Protein AF-A0A329SBJ7-F1 (afdb_monomer_lite)

InterPro domains:
  IPR005629 Beta-glucan synthesis-associated protein Skn1/Kre6/Sbg1 [PF03935] (3-107)
  IPR005629 Beta-glucan synthesis-associated protein Skn1/Kre6/Sbg1 [PTHR31361] (2-125)
  IPR013320 Concanavalin A-like lectin/glucanase domain superfamily [SSF49899] (3-107)

pLDDT: mean 77.93, std 14.27, range [26.8, 96.31]

Secondary structure (DSSP, 8-state):
--TT-EEEEEETTEEEEEEEHHHHHS----TT--SPP-PPP-S---------------S-PPP--------------TT-----SSS-TTS-HHHHHHHTGGGT--SSS-------SS--SSTTGGGS-----

Foldseek 3Di:
DPQFDKDFDDDPNHTDDIDGSCCQQPPDADPVRPRDRDGDDPADDDDDDDDDPPDPPDPPDDDDDDDPDDDDDDDPDPPDPDQQFDADPVHRNVVVCVVVVVVQDDPVRHPDDDPDPQDRPDRCSSVPDDDDD

Structure (mmCIF, N/CA/C/O backbone):
data_AF-A0A329SBJ7-F1
#
_entry.id   AF-A0A329SBJ7-F1
#
loop_
_atom_site.group_PDB
_atom_site.id
_atom_site.type_symbol
_atom_site.label_atom_id
_atom_site.label_alt_id
_atom_site.label_comp_id
_atom_site.label_asym_id
_atom_site.label_entity_id
_atom_site.label_seq_id
_atom_site.pdbx_PDB_ins_code
_atom_site.Cartn_x
_atom_site.Cartn_y
_atom_site.Cartn_z
_atom_site.occupancy
_atom_site.B_iso_or_equiv
_atom_site.auth_seq_id
_atom_site.auth_comp_id
_atom_site.auth_asym_id
_atom_site.auth_atom_id
_atom_site.pdbx_PDB_model_num
ATOM 1 N N . MET A 1 1 ? -9.734 2.103 2.007 1.00 67.88 1 MET A N 1
ATOM 2 C CA . MET A 1 1 ? -9.457 1.551 3.364 1.00 67.88 1 MET A CA 1
ATOM 3 C C . MET A 1 1 ? -10.485 2.032 4.390 1.00 67.88 1 MET A C 1
ATOM 5 O O . MET A 1 1 ? -10.524 1.461 5.474 1.00 67.88 1 MET A O 1
ATOM 9 N N . GLY A 1 2 ? -11.343 3.008 4.047 1.00 75.38 2 GLY A N 1
ATOM 10 C CA . GLY A 1 2 ? -12.461 3.427 4.896 1.00 75.38 2 GLY A CA 1
ATOM 11 C C . GLY A 1 2 ? -12.038 4.101 6.205 1.00 75.38 2 GLY A C 1
ATOM 12 O O . GLY A 1 2 ? -10.851 4.267 6.494 1.00 75.38 2 GLY A O 1
ATOM 13 N N . ASP A 1 3 ? -13.030 4.473 7.012 1.00 79.12 3 ASP A N 1
ATOM 14 C CA . ASP A 1 3 ? -12.828 5.175 8.289 1.00 79.12 3 ASP A CA 1
ATOM 15 C C . ASP A 1 3 ? -12.307 4.262 9.418 1.00 79.12 3 ASP A C 1
ATOM 17 O O . ASP A 1 3 ? -11.871 4.756 10.458 1.00 79.12 3 ASP A O 1
ATOM 21 N N . GLU A 1 4 ? -12.322 2.941 9.214 1.00 84.50 4 GLU A N 1
ATOM 22 C CA . GLU A 1 4 ? -11.912 1.924 10.199 1.00 84.50 4 GLU A CA 1
ATOM 23 C C . GLU A 1 4 ? -10.636 1.160 9.795 1.00 84.50 4 GLU A C 1
ATOM 25 O O . GLU A 1 4 ? -10.205 0.239 10.490 1.00 84.50 4 GLU A O 1
ATOM 30 N N . GLY A 1 5 ? -10.009 1.530 8.674 1.00 86.38 5 GLY A N 1
ATOM 31 C CA . GLY A 1 5 ? -8.788 0.887 8.193 1.00 86.38 5 GLY A CA 1
ATOM 32 C C . GLY A 1 5 ? -7.570 1.130 9.089 1.00 86.38 5 GLY A C 1
ATOM 33 O O . GLY A 1 5 ? -7.522 2.064 9.893 1.00 86.38 5 GLY A O 1
ATOM 34 N N . TYR A 1 6 ? -6.539 0.304 8.921 1.00 90.19 6 TYR A N 1
ATOM 35 C CA . TYR A 1 6 ? -5.267 0.454 9.623 1.00 90.19 6 TYR A CA 1
ATOM 36 C C . TYR A 1 6 ? -4.094 -0.056 8.782 1.00 90.19 6 TYR A C 1
ATOM 38 O O . TYR A 1 6 ? -4.257 -0.865 7.869 1.00 90.19 6 TYR A O 1
ATOM 46 N N . ILE A 1 7 ? -2.897 0.416 9.121 1.00 91.12 7 ILE A N 1
ATOM 47 C CA . ILE A 1 7 ? -1.628 -0.111 8.626 1.00 91.12 7 ILE A CA 1
ATOM 48 C C . ILE A 1 7 ? -0.902 -0.726 9.816 1.00 91.12 7 ILE A C 1
ATOM 50 O O . ILE A 1 7 ? -0.644 -0.043 10.808 1.00 91.12 7 ILE A O 1
ATOM 54 N N . LEU A 1 8 ? -0.572 -2.009 9.706 1.00 93.31 8 LEU A N 1
ATOM 55 C CA . LEU A 1 8 ? 0.151 -2.761 10.722 1.00 93.31 8 LEU A CA 1
ATOM 56 C C . LEU A 1 8 ? 1.473 -3.259 10.143 1.00 93.31 8 LEU A C 1
ATOM 58 O O . LEU A 1 8 ? 1.500 -3.904 9.096 1.00 93.31 8 LEU A O 1
ATOM 62 N N . TRP A 1 9 ? 2.564 -2.985 10.849 1.00 94.88 9 TRP A N 1
ATOM 63 C CA . TRP A 1 9 ? 3.868 -3.562 10.557 1.00 94.88 9 TRP A CA 1
ATOM 64 C C . TRP A 1 9 ? 4.138 -4.694 11.537 1.00 94.88 9 TRP A C 1
ATOM 66 O O . TRP A 1 9 ? 4.052 -4.506 12.753 1.00 94.88 9 TRP A O 1
ATOM 76 N N . GLU A 1 10 ? 4.512 -5.852 11.004 1.00 95.00 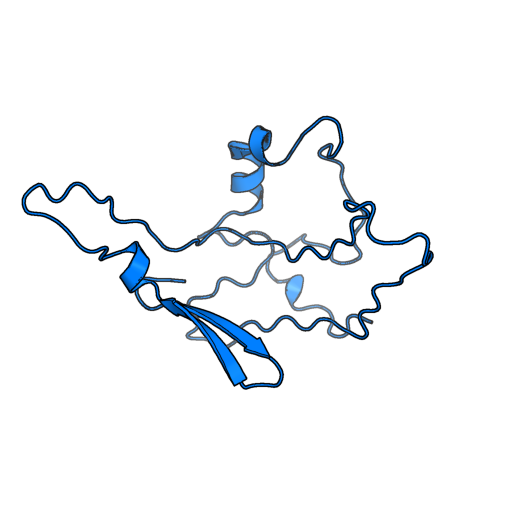10 GLU A N 1
ATOM 77 C CA . GLU A 1 10 ? 4.841 -7.042 11.781 1.00 95.00 10 GLU A CA 1
ATOM 78 C C . GLU A 1 10 ? 6.222 -7.588 11.422 1.00 95.00 10 GLU A C 1
ATOM 80 O O . GLU A 1 10 ? 6.662 -7.531 10.272 1.00 95.00 10 GLU A O 1
ATOM 85 N N . ILE A 1 11 ? 6.887 -8.177 12.415 1.00 95.69 11 ILE A N 1
ATOM 86 C CA . ILE A 1 11 ? 8.082 -9.006 12.238 1.00 95.69 11 ILE A CA 1
ATOM 87 C C . ILE A 1 11 ? 7.787 -10.357 12.880 1.00 95.69 11 ILE A C 1
ATOM 89 O O . ILE A 1 11 ? 7.406 -10.413 14.043 1.00 95.69 11 ILE A O 1
ATOM 93 N N . GLU A 1 12 ? 7.931 -11.443 12.119 1.00 94.69 12 GLU A N 1
ATOM 94 C CA . GLU A 1 12 ? 7.669 -12.814 12.597 1.00 94.69 12 GLU A CA 1
ATOM 95 C C . GLU A 1 12 ? 6.269 -13.000 13.228 1.00 94.69 12 GLU A C 1
ATOM 97 O O . GLU A 1 12 ? 6.091 -13.766 14.173 1.00 94.69 12 GLU A O 1
ATOM 102 N N . GLY A 1 13 ? 5.257 -12.295 12.704 1.00 91.88 13 GLY A N 1
ATOM 103 C CA . GLY A 1 13 ? 3.886 -12.324 13.233 1.00 91.88 13 GLY A CA 1
ATOM 104 C C . GLY A 1 13 ? 3.731 -11.618 14.583 1.00 91.88 13 GLY A C 1
ATOM 105 O O . GLY A 1 13 ? 2.833 -11.946 15.358 1.00 91.88 13 GLY A O 1
ATOM 106 N N . GLN A 1 14 ? 4.654 -10.715 14.920 1.00 95.00 14 GLN A N 1
ATOM 107 C CA . GLN A 1 14 ? 4.564 -9.841 16.084 1.00 95.00 14 GLN A CA 1
ATOM 108 C C . GLN A 1 14 ? 4.413 -8.384 15.624 1.00 95.00 14 GLN A C 1
ATOM 110 O O . GLN A 1 14 ? 5.277 -7.902 14.881 1.00 95.00 14 GLN A O 1
ATOM 115 N N . PRO A 1 15 ? 3.370 -7.662 16.073 1.00 94.06 15 PRO A N 1
ATOM 116 C CA . PRO A 1 15 ? 3.159 -6.269 15.706 1.00 94.06 15 PRO A CA 1
ATOM 117 C C . PRO A 1 15 ? 4.217 -5.370 16.337 1.00 94.06 15 PRO A C 1
ATOM 119 O O . PRO A 1 15 ? 4.443 -5.399 17.548 1.00 94.06 15 PRO A O 1
ATOM 122 N N . ILE A 1 16 ? 4.870 -4.563 15.500 1.00 96.31 16 ILE A N 1
ATOM 123 C CA . ILE A 1 16 ? 5.900 -3.603 15.921 1.00 96.31 16 ILE A CA 1
ATOM 124 C C . ILE A 1 16 ? 5.398 -2.161 15.884 1.00 96.31 16 ILE A C 1
ATOM 126 O O . ILE A 1 16 ? 5.867 -1.328 16.659 1.00 96.31 16 ILE A O 1
ATOM 130 N N . PHE A 1 17 ? 4.458 -1.856 14.990 1.00 94.88 17 PHE A N 1
ATOM 131 C CA . PHE A 1 17 ? 3.902 -0.520 14.834 1.00 94.88 17 PHE A CA 1
ATOM 132 C C . PHE A 1 17 ? 2.544 -0.590 14.141 1.00 94.88 17 PHE A C 1
ATOM 134 O O . PHE A 1 17 ? 2.354 -1.413 13.248 1.00 94.88 17 PHE A O 1
ATOM 141 N N . GLU A 1 18 ? 1.626 0.286 14.536 1.00 93.50 18 GLU A N 1
ATOM 142 C CA . GLU A 1 18 ? 0.271 0.357 13.995 1.00 93.50 18 GLU A CA 1
ATOM 143 C C . GLU A 1 18 ? -0.142 1.817 13.804 1.00 93.50 18 GLU A C 1
ATOM 145 O O . GLU A 1 18 ? 0.113 2.667 14.662 1.00 93.50 18 GLU A O 1
ATOM 150 N N . VAL A 1 19 ? -0.797 2.100 12.680 1.00 91.44 19 VAL A N 1
ATOM 151 C CA . VAL A 1 19 ? -1.434 3.385 12.387 1.00 91.44 19 VAL A CA 1
ATOM 152 C C . VAL A 1 19 ? -2.881 3.125 11.998 1.00 91.44 19 VAL A C 1
ATOM 154 O O . VAL A 1 19 ? -3.145 2.551 10.945 1.00 91.44 19 VAL A O 1
ATOM 157 N N . THR A 1 20 ? -3.817 3.574 12.830 1.00 91.88 20 THR A N 1
ATOM 158 C CA . THR A 1 20 ? -5.257 3.474 12.564 1.00 91.88 20 THR A CA 1
ATOM 159 C C . THR A 1 20 ? -5.767 4.702 11.808 1.00 91.88 20 THR A C 1
ATOM 161 O O . THR A 1 20 ? -5.196 5.792 11.906 1.00 91.88 20 THR A O 1
ATOM 164 N N . ALA A 1 21 ? -6.869 4.552 11.070 1.00 89.69 21 ALA A N 1
ATOM 165 C CA . ALA A 1 21 ? -7.516 5.650 10.354 1.00 89.69 21 ALA A CA 1
ATOM 166 C C . ALA A 1 21 ? -7.947 6.803 11.286 1.00 89.69 21 ALA A C 1
ATOM 168 O O . ALA A 1 21 ? -7.854 7.965 10.889 1.00 89.69 21 ALA A O 1
ATOM 169 N N . ASP A 1 22 ? -8.311 6.519 12.544 1.00 88.62 22 ASP A N 1
ATOM 170 C CA . ASP A 1 22 ? -8.675 7.533 13.554 1.00 88.62 22 ASP A CA 1
ATOM 171 C C . ASP A 1 22 ? -7.549 8.552 13.808 1.00 88.62 22 ASP A C 1
ATOM 173 O O . ASP A 1 22 ? -7.808 9.743 13.983 1.00 88.62 22 ASP A O 1
ATOM 177 N N . VAL A 1 23 ? -6.281 8.133 13.717 1.00 87.56 23 VAL A N 1
ATOM 178 C CA . VAL A 1 23 ? -5.127 9.043 13.856 1.00 87.56 23 VAL A CA 1
ATOM 179 C C . VAL A 1 23 ? -5.121 10.121 12.761 1.00 87.56 23 VAL A C 1
ATOM 181 O O . VAL A 1 23 ? -4.623 11.229 12.979 1.00 87.56 23 VAL A O 1
ATOM 184 N N . LEU A 1 24 ? -5.681 9.816 11.586 1.00 87.19 24 LEU A N 1
ATOM 185 C CA . LEU A 1 24 ? -5.763 10.723 10.440 1.00 87.19 24 LEU A CA 1
ATOM 186 C C . LEU A 1 24 ? -7.078 11.515 10.410 1.00 87.19 24 LEU A C 1
ATOM 188 O O . LEU A 1 24 ? -7.068 12.710 10.094 1.00 87.19 24 LEU A O 1
ATOM 192 N N . THR A 1 25 ? -8.201 10.880 10.751 1.00 88.00 25 THR A N 1
ATOM 193 C CA . THR A 1 25 ? -9.544 11.482 10.662 1.00 88.00 25 THR A CA 1
ATOM 194 C C . THR A 1 25 ? -9.946 12.252 11.923 1.00 88.00 25 THR A C 1
ATOM 196 O O . THR A 1 25 ? -10.784 13.161 11.856 1.00 88.00 25 THR A O 1
ATOM 199 N N . ASN A 1 26 ? -9.322 11.959 13.065 1.00 88.19 26 ASN A N 1
ATOM 200 C CA . ASN A 1 26 ? -9.599 12.577 14.359 1.00 88.19 26 ASN A CA 1
ATOM 201 C C . ASN A 1 26 ? -8.314 12.998 15.105 1.00 88.19 26 ASN A C 1
ATOM 203 O O . ASN A 1 26 ? -8.094 12.624 16.262 1.00 88.19 26 ASN A O 1
ATOM 207 N N . PRO A 1 27 ? -7.439 13.810 14.479 1.00 88.94 27 PRO A N 1
ATOM 208 C CA . PRO A 1 27 ? -6.198 14.214 15.119 1.00 88.94 27 PRO A CA 1
ATOM 209 C C . PRO A 1 27 ? -6.485 15.110 16.337 1.00 88.94 27 PRO A C 1
ATOM 211 O O . PRO A 1 27 ? -7.424 15.915 16.290 1.00 88.94 27 PRO A O 1
ATOM 214 N N . PRO A 1 28 ? -5.662 15.044 17.405 1.00 89.31 28 PRO A N 1
ATOM 215 C CA . PRO A 1 28 ? -5.815 15.891 18.583 1.00 89.31 28 PRO A CA 1
ATOM 216 C C . PRO A 1 28 ? -5.948 17.368 18.207 1.00 89.31 28 PRO A C 1
ATOM 218 O O . PRO A 1 28 ? -5.155 17.890 17.423 1.00 89.31 28 PRO A O 1
ATOM 221 N N . GLN A 1 29 ? -6.936 18.050 18.779 1.00 91.12 29 GLN A N 1
ATOM 222 C CA . GLN A 1 29 ? -7.229 19.450 18.479 1.00 91.12 29 GLN A CA 1
ATOM 223 C C . GLN A 1 29 ? -6.928 20.348 19.675 1.00 91.12 29 GLN A C 1
ATOM 225 O O . GLN A 1 29 ? -7.188 19.993 20.825 1.00 91.12 29 GLN A O 1
ATOM 230 N N . ASN A 1 30 ? -6.436 21.553 19.399 1.00 87.69 30 ASN A N 1
ATOM 231 C CA . ASN A 1 30 ? -6.485 22.649 20.363 1.00 87.69 30 ASN A CA 1
ATOM 232 C C . ASN A 1 30 ? -7.826 23.401 20.240 1.00 87.69 30 ASN A C 1
ATOM 234 O O . ASN A 1 30 ? -8.676 23.059 19.418 1.00 87.69 30 ASN A O 1
ATOM 238 N N . SER A 1 31 ? -8.024 24.456 21.034 1.00 90.38 31 SER A N 1
ATOM 239 C CA . SER A 1 31 ? -9.244 25.278 20.979 1.00 90.38 31 SER A CA 1
ATOM 240 C C . SER A 1 31 ? -9.505 25.926 19.615 1.00 90.38 31 SER A C 1
ATOM 242 O O . SER A 1 31 ? -10.646 26.257 19.315 1.00 90.38 31 SER A O 1
ATOM 244 N N . ALA A 1 32 ? -8.468 26.103 18.794 1.00 88.31 32 ALA A N 1
ATOM 245 C CA . ALA A 1 32 ? -8.576 26.656 17.449 1.00 88.31 32 ALA A CA 1
ATOM 246 C C . ALA A 1 32 ? -8.880 25.593 16.376 1.00 88.31 32 ALA A C 1
ATOM 248 O O . ALA A 1 32 ? -9.110 25.962 15.232 1.00 88.31 32 ALA A O 1
ATOM 249 N N . GLN A 1 33 ? -8.877 24.303 16.736 1.00 85.69 33 GLN A N 1
ATOM 250 C CA . GLN A 1 33 ? -9.178 23.164 15.860 1.00 85.69 33 GLN A CA 1
ATOM 251 C C . GLN A 1 33 ? -8.488 23.222 14.486 1.00 85.69 33 GLN A C 1
ATOM 253 O O . GLN A 1 33 ? -9.093 22.988 13.444 1.00 85.69 33 GLN A O 1
ATOM 258 N N . MET A 1 34 ? -7.206 23.587 14.487 1.00 86.81 34 MET A N 1
ATOM 259 C CA . MET A 1 34 ? -6.463 23.862 13.255 1.00 86.81 34 MET A CA 1
ATOM 260 C C . MET A 1 34 ? -5.921 22.608 12.567 1.00 86.81 34 MET A C 1
ATOM 262 O O . MET A 1 34 ? -5.465 22.704 11.429 1.00 86.81 34 MET A O 1
ATOM 266 N N . ASN A 1 35 ? -5.912 21.451 13.237 1.00 87.69 35 ASN A N 1
ATOM 267 C CA . ASN A 1 35 ? -5.337 20.251 12.645 1.00 87.69 35 ASN A CA 1
ATOM 268 C C . ASN A 1 35 ? -6.323 19.682 11.614 1.00 87.69 35 ASN A C 1
ATOM 270 O O . ASN A 1 35 ? -7.447 19.330 11.985 1.00 87.69 35 ASN A O 1
ATOM 274 N N . PRO A 1 36 ? -5.936 19.587 10.331 1.00 87.06 36 PRO A N 1
ATOM 275 C CA . PRO A 1 36 ? -6.834 19.118 9.290 1.00 87.06 36 PRO A CA 1
ATOM 276 C C . PRO A 1 36 ? -7.124 17.630 9.469 1.00 87.06 36 PRO A C 1
ATOM 278 O O . PRO A 1 36 ? -6.223 16.842 9.762 1.00 87.06 36 PRO A O 1
ATOM 281 N N . LYS A 1 37 ? -8.380 17.251 9.236 1.00 84.75 37 LYS A N 1
ATOM 282 C CA . LYS A 1 37 ? -8.754 15.850 9.053 1.00 84.75 37 LYS A CA 1
ATOM 283 C C . LYS A 1 37 ? -8.224 15.374 7.707 1.00 84.75 37 LYS A C 1
ATOM 285 O O . LYS A 1 37 ? -8.368 16.083 6.710 1.00 84.75 37 LYS A O 1
ATOM 290 N N . LYS A 1 38 ? -7.621 14.191 7.687 1.00 84.12 38 LYS A N 1
ATOM 291 C CA . LYS A 1 38 ? -7.151 13.532 6.469 1.00 84.12 38 LYS A CA 1
ATOM 292 C C . LYS A 1 38 ? -7.934 12.247 6.263 1.00 84.12 38 LYS A C 1
ATOM 294 O O . LYS A 1 38 ? -8.279 11.581 7.234 1.00 84.12 38 LYS A O 1
ATOM 299 N N . ILE A 1 39 ? -8.201 11.920 5.007 1.00 82.25 39 ILE A N 1
ATOM 300 C CA . ILE A 1 39 ? -8.689 10.595 4.632 1.00 82.25 39 ILE A CA 1
ATOM 301 C C . ILE A 1 39 ? -7.512 9.623 4.588 1.00 82.25 39 ILE A C 1
ATOM 303 O O . ILE A 1 39 ? -6.365 10.040 4.385 1.00 82.25 39 ILE A O 1
ATOM 307 N N . MET A 1 40 ? -7.791 8.341 4.809 1.00 78.56 40 MET A N 1
ATOM 308 C CA . MET A 1 40 ? -6.800 7.305 4.542 1.00 78.56 40 MET A CA 1
ATOM 309 C C . MET A 1 40 ? -6.500 7.236 3.042 1.00 78.56 40 MET A C 1
ATOM 311 O O . MET A 1 40 ? -7.319 7.640 2.220 1.00 78.56 40 MET A O 1
ATOM 315 N N . ILE A 1 41 ? -5.317 6.733 2.691 1.00 77.31 41 ILE A N 1
ATOM 316 C CA . ILE A 1 41 ? -4.926 6.553 1.291 1.00 77.31 41 ILE A CA 1
ATOM 317 C C . ILE A 1 41 ? -5.849 5.493 0.673 1.00 77.31 41 ILE A C 1
ATOM 319 O O . ILE A 1 41 ? -5.904 4.357 1.147 1.00 77.31 41 ILE A O 1
ATOM 323 N N . GLU A 1 42 ? -6.590 5.879 -0.365 1.00 74.50 42 GLU A N 1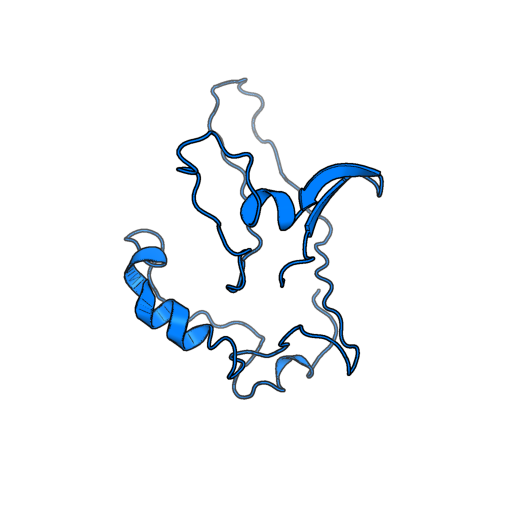
ATOM 324 C CA . GLU A 1 42 ? -7.491 4.990 -1.124 1.00 74.50 42 GLU A CA 1
ATOM 325 C C . GLU A 1 42 ? -6.997 4.739 -2.554 1.00 74.50 42 GLU A C 1
ATOM 327 O O . GLU A 1 42 ? -7.623 4.028 -3.336 1.00 74.50 42 GLU A O 1
ATOM 332 N N . GLU A 1 43 ? -5.845 5.309 -2.885 1.00 69.69 43 GLU A N 1
ATOM 333 C CA . GLU A 1 43 ? -5.196 5.186 -4.179 1.00 69.69 43 GLU A CA 1
ATOM 334 C C . GLU A 1 43 ? -4.378 3.888 -4.291 1.00 69.69 43 GLU A C 1
ATOM 336 O O . GLU A 1 43 ? -3.950 3.314 -3.282 1.00 69.69 43 GLU A O 1
ATOM 341 N N . PRO A 1 44 ? -4.133 3.411 -5.523 1.00 70.94 44 PRO A N 1
ATOM 342 C CA . PRO A 1 44 ? -3.258 2.272 -5.783 1.00 70.94 44 PRO A CA 1
ATOM 343 C C . PRO A 1 44 ? -1.840 2.522 -5.249 1.00 70.94 44 PRO A C 1
ATOM 345 O O . PRO A 1 44 ? -1.227 3.553 -5.514 1.00 70.94 44 PRO A O 1
ATOM 348 N N . MET A 1 45 ? -1.290 1.540 -4.530 1.00 77.44 45 MET A N 1
ATOM 349 C CA . MET A 1 45 ? 0.065 1.591 -3.973 1.00 77.44 45 MET A CA 1
ATOM 350 C C . MET A 1 45 ? 0.980 0.555 -4.626 1.00 77.44 45 MET A C 1
ATOM 352 O O . MET A 1 45 ? 0.559 -0.550 -4.968 1.00 77.44 45 MET A O 1
ATOM 356 N N . TYR A 1 46 ? 2.261 0.894 -4.731 1.00 80.44 46 TYR A N 1
ATOM 357 C CA . TYR A 1 46 ? 3.321 0.004 -5.198 1.00 80.44 46 TYR A CA 1
ATOM 358 C C . TYR A 1 46 ? 4.176 -0.506 -4.033 1.00 80.44 46 TYR A C 1
ATOM 360 O O . TYR A 1 46 ? 4.430 0.203 -3.060 1.00 80.44 46 TYR A O 1
ATOM 368 N N . ILE A 1 47 ? 4.670 -1.741 -4.151 1.00 84.44 47 ILE A N 1
ATOM 369 C CA . ILE A 1 47 ? 5.677 -2.292 -3.238 1.00 84.44 47 ILE A CA 1
ATOM 370 C C . ILE A 1 47 ? 7.044 -2.121 -3.900 1.00 84.44 47 ILE A C 1
ATOM 372 O O . ILE A 1 47 ? 7.312 -2.723 -4.938 1.00 84.44 47 ILE A O 1
ATOM 376 N N . ILE A 1 48 ? 7.914 -1.312 -3.293 1.00 86.69 48 ILE A N 1
ATOM 377 C CA . ILE A 1 48 ? 9.276 -1.072 -3.782 1.00 86.69 48 ILE A CA 1
ATOM 378 C C . ILE A 1 48 ? 10.281 -1.633 -2.778 1.00 86.69 48 ILE A C 1
ATOM 380 O O . ILE A 1 48 ? 10.245 -1.302 -1.595 1.00 86.69 48 ILE A O 1
ATOM 384 N N . PHE A 1 49 ? 11.225 -2.431 -3.278 1.00 86.75 49 PHE A N 1
ATOM 385 C CA . PHE A 1 49 ? 12.413 -2.852 -2.541 1.00 86.75 49 PHE A CA 1
ATOM 386 C C . PHE A 1 49 ? 13.645 -2.275 -3.227 1.00 86.75 49 PHE A C 1
ATOM 388 O O . PHE A 1 49 ? 13.945 -2.622 -4.369 1.00 86.75 49 PHE A O 1
ATOM 395 N N . ASN A 1 50 ? 14.374 -1.408 -2.534 1.00 82.50 50 ASN A N 1
ATOM 396 C CA . ASN A 1 50 ? 15.633 -0.864 -3.017 1.00 82.50 50 ASN A CA 1
ATOM 397 C C . ASN A 1 50 ? 16.766 -1.149 -2.025 1.00 82.50 50 ASN A C 1
ATOM 399 O O . ASN A 1 50 ? 16.574 -1.264 -0.819 1.00 82.50 50 ASN A O 1
ATOM 403 N N . SER A 1 51 ? 17.978 -1.266 -2.558 1.00 78.56 51 SER A N 1
ATOM 404 C CA . SER A 1 51 ? 19.208 -1.337 -1.776 1.00 78.56 51 SER A CA 1
ATOM 405 C C . SER A 1 51 ? 20.110 -0.215 -2.263 1.00 78.56 51 SER A C 1
ATOM 407 O O . SER A 1 51 ? 20.557 -0.252 -3.407 1.00 78.56 51 SER A O 1
ATOM 409 N N . SER A 1 52 ? 20.363 0.790 -1.423 1.00 73.75 52 SER A N 1
ATOM 410 C CA . SER A 1 52 ? 21.236 1.917 -1.766 1.00 73.75 52 SER A CA 1
ATOM 411 C C . SER A 1 52 ? 22.566 1.843 -1.020 1.00 73.75 52 SER A C 1
ATOM 413 O O . SER A 1 52 ? 22.655 1.348 0.104 1.00 73.75 52 SER A O 1
ATOM 415 N N . THR A 1 53 ? 23.620 2.355 -1.647 1.00 66.75 53 THR A N 1
ATOM 416 C CA . THR A 1 53 ? 24.969 2.431 -1.075 1.00 66.75 53 THR A CA 1
ATOM 417 C C . THR A 1 53 ? 25.259 3.848 -0.594 1.00 66.75 53 THR A C 1
ATOM 419 O O . THR A 1 53 ? 26.236 4.468 -1.007 1.00 66.75 53 THR A O 1
ATOM 422 N N . ASN A 1 54 ? 24.395 4.390 0.262 1.00 63.66 54 ASN A N 1
ATOM 423 C CA . ASN A 1 54 ? 24.563 5.737 0.807 1.00 63.66 54 ASN A CA 1
ATOM 424 C C . ASN A 1 54 ? 25.054 5.673 2.251 1.00 63.66 54 ASN A C 1
ATOM 426 O O . ASN A 1 54 ? 24.331 6.042 3.166 1.00 63.66 54 ASN A O 1
ATOM 430 N N . ASN A 1 55 ? 26.272 5.172 2.462 1.00 55.47 55 ASN A N 1
ATOM 431 C CA . ASN A 1 55 ? 27.064 5.456 3.658 1.00 55.47 55 ASN A CA 1
ATOM 432 C C . ASN A 1 55 ? 28.493 4.935 3.473 1.00 55.47 55 ASN A C 1
ATOM 434 O O . ASN A 1 55 ? 28.693 3.775 3.129 1.00 55.47 55 ASN A O 1
ATOM 438 N N . ALA A 1 56 ? 29.489 5.772 3.778 1.00 56.81 56 ALA A N 1
ATOM 439 C CA . ALA A 1 56 ? 30.911 5.414 3.859 1.00 56.81 56 ALA A CA 1
ATOM 440 C C . ALA A 1 56 ? 31.226 4.510 5.074 1.00 56.81 56 ALA A C 1
ATOM 442 O O . ALA A 1 56 ? 32.320 4.549 5.637 1.00 56.81 56 ALA A O 1
ATOM 443 N N . ILE A 1 57 ? 30.240 3.733 5.530 1.00 56.12 57 ILE A N 1
ATOM 444 C CA . ILE A 1 57 ? 30.384 2.792 6.631 1.00 56.12 57 ILE A CA 1
ATOM 445 C C . ILE A 1 57 ? 30.915 1.498 6.018 1.00 56.12 57 ILE A C 1
ATOM 447 O O . ILE A 1 57 ? 30.176 0.572 5.705 1.00 56.12 57 ILE A O 1
ATOM 451 N N . CYS A 1 58 ? 32.240 1.499 5.883 1.00 56.84 58 CYS A N 1
ATOM 452 C CA . CYS A 1 58 ? 33.114 0.345 5.726 1.00 56.84 58 CYS A CA 1
ATOM 453 C C . CYS A 1 58 ? 33.208 -0.240 4.310 1.00 56.84 58 CYS A C 1
ATOM 455 O O . CYS A 1 58 ? 32.230 -0.677 3.712 1.00 56.84 58 CYS A O 1
ATOM 457 N N . ASP A 1 59 ? 34.451 -0.360 3.842 1.00 57.06 59 ASP A N 1
ATOM 458 C CA . ASP A 1 59 ? 34.919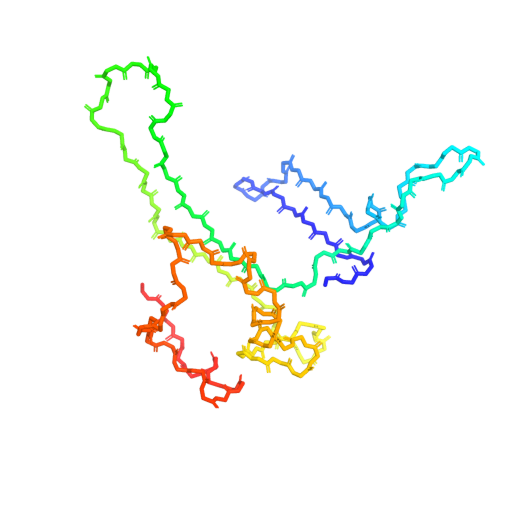 -1.021 2.616 1.00 57.06 59 ASP A CA 1
ATOM 459 C C . ASP A 1 59 ? 34.653 -2.549 2.591 1.00 57.06 59 ASP A C 1
ATOM 461 O O . ASP A 1 59 ? 35.452 -3.337 2.096 1.00 57.06 59 ASP A O 1
ATOM 465 N N . SER A 1 60 ? 33.538 -3.006 3.164 1.00 65.94 60 SER A N 1
ATOM 466 C CA . SER A 1 60 ? 33.144 -4.416 3.306 1.00 65.94 60 SER A CA 1
ATOM 467 C C . SER A 1 60 ? 32.336 -4.934 2.110 1.00 65.94 60 SER A C 1
ATOM 469 O O . SER A 1 60 ? 31.564 -5.884 2.232 1.00 65.94 60 SER A O 1
ATOM 471 N N . PHE A 1 61 ? 32.492 -4.301 0.948 1.00 62.34 61 PHE A N 1
ATOM 472 C CA . PHE A 1 61 ? 31.757 -4.653 -0.261 1.00 62.34 61 PHE A CA 1
ATOM 473 C C . PHE A 1 61 ? 32.209 -5.997 -0.857 1.00 62.34 61 PHE A C 1
ATOM 475 O O . PHE A 1 61 ? 33.409 -6.289 -0.844 1.00 62.34 61 PHE A O 1
ATOM 482 N N . PRO A 1 62 ? 31.283 -6.782 -1.458 1.00 71.12 62 PRO A N 1
ATOM 483 C CA . PRO A 1 62 ? 29.864 -6.474 -1.713 1.00 71.12 62 PRO A CA 1
ATOM 484 C C . PRO A 1 62 ? 28.862 -7.072 -0.701 1.00 71.12 62 PRO A C 1
ATOM 486 O O . PRO A 1 62 ? 28.945 -8.247 -0.343 1.00 71.12 62 PRO A O 1
ATOM 489 N N . MET A 1 63 ? 27.859 -6.273 -0.313 1.00 73.75 63 MET A N 1
ATOM 490 C CA . MET A 1 63 ? 26.665 -6.720 0.421 1.00 73.75 63 MET A CA 1
ATOM 491 C C . MET A 1 63 ? 25.512 -7.015 -0.546 1.00 73.75 63 MET A C 1
ATOM 493 O O . MET A 1 63 ? 25.350 -6.322 -1.547 1.00 73.75 63 MET A O 1
ATOM 497 N N . TYR A 1 64 ? 24.697 -8.024 -0.229 1.00 79.56 64 TYR A N 1
ATOM 498 C CA . TYR A 1 64 ? 23.570 -8.458 -1.058 1.00 79.56 64 TYR A CA 1
ATOM 499 C C . TYR A 1 64 ? 22.281 -8.494 -0.236 1.00 79.56 64 TYR A C 1
ATOM 501 O O . TYR A 1 64 ? 22.232 -9.163 0.796 1.00 79.56 64 TYR A O 1
ATOM 509 N N . LEU A 1 65 ? 21.231 -7.834 -0.730 1.00 86.00 65 LEU A N 1
ATOM 510 C CA . LEU A 1 65 ? 19.858 -8.043 -0.273 1.00 86.00 65 LEU A CA 1
ATOM 511 C C . LEU A 1 65 ? 19.270 -9.224 -1.054 1.00 86.00 65 LEU A C 1
ATOM 513 O O . LEU A 1 65 ? 19.219 -9.189 -2.282 1.00 86.00 65 LEU A O 1
ATOM 517 N N . LYS A 1 66 ? 18.856 -10.278 -0.347 1.00 88.50 66 LYS A N 1
ATOM 518 C CA . LYS A 1 66 ? 18.180 -11.440 -0.935 1.00 88.50 66 LYS A CA 1
ATOM 519 C C . LYS A 1 66 ? 16.762 -11.521 -0.390 1.00 88.50 66 LYS A C 1
ATOM 521 O O . LYS A 1 66 ? 16.575 -11.470 0.821 1.00 88.50 66 LYS A O 1
ATOM 526 N N . ILE A 1 67 ? 15.798 -11.643 -1.294 1.00 90.62 67 ILE A N 1
ATOM 527 C CA . ILE A 1 67 ? 14.379 -11.807 -0.989 1.00 90.62 67 ILE A CA 1
ATOM 528 C C . ILE A 1 67 ? 13.985 -13.172 -1.544 1.00 90.62 67 ILE A C 1
ATOM 530 O O . ILE A 1 67 ? 14.121 -13.395 -2.744 1.00 90.62 67 ILE A O 1
ATOM 534 N N . ASP A 1 68 ? 13.540 -14.081 -0.679 1.00 93.81 68 ASP A N 1
ATOM 535 C CA . ASP A 1 68 ? 13.141 -15.423 -1.113 1.00 93.81 68 ASP A CA 1
ATOM 536 C C . ASP A 1 68 ? 11.784 -15.394 -1.820 1.00 93.81 68 ASP A C 1
ATOM 538 O O . ASP A 1 68 ? 11.607 -16.033 -2.853 1.00 93.81 68 ASP A O 1
ATOM 542 N N . TYR A 1 69 ? 10.821 -14.657 -1.263 1.00 92.19 69 TYR A N 1
ATOM 543 C CA . TYR A 1 69 ? 9.508 -14.465 -1.864 1.00 92.19 69 TYR A CA 1
ATOM 544 C C . TYR A 1 69 ? 8.792 -13.250 -1.263 1.00 92.19 69 TYR A C 1
ATOM 546 O O . TYR A 1 69 ? 9.042 -12.855 -0.124 1.00 92.19 69 TYR A O 1
ATOM 554 N N . VAL A 1 70 ? 7.846 -12.702 -2.023 1.00 91.12 70 VAL A N 1
ATOM 555 C CA . VAL A 1 70 ? 6.900 -11.670 -1.581 1.00 91.12 70 VAL A CA 1
ATOM 556 C C . VAL A 1 70 ? 5.492 -12.248 -1.712 1.00 91.12 70 VAL A C 1
ATOM 558 O O . VAL A 1 70 ? 5.206 -12.963 -2.671 1.00 91.12 70 VAL A O 1
ATOM 561 N N . ARG A 1 71 ? 4.611 -11.979 -0.743 1.00 90.50 71 ARG A N 1
ATOM 562 C CA . ARG A 1 71 ? 3.188 -12.349 -0.818 1.00 90.50 71 ARG A CA 1
ATOM 563 C C . ARG A 1 71 ? 2.337 -11.103 -0.650 1.00 90.50 71 ARG A C 1
ATOM 565 O O . ARG A 1 71 ? 2.567 -10.329 0.273 1.00 90.50 71 ARG A O 1
ATOM 572 N N . LEU A 1 72 ? 1.349 -10.961 -1.523 1.00 86.19 72 LEU A N 1
ATOM 573 C CA . LEU A 1 72 ? 0.292 -9.965 -1.430 1.00 86.19 72 LEU A CA 1
ATOM 574 C C . LEU A 1 72 ? -1.025 -10.710 -1.223 1.00 86.19 72 LEU A C 1
ATOM 576 O O . LEU A 1 72 ? -1.316 -11.660 -1.949 1.00 86.19 72 LEU A O 1
ATOM 580 N N . TYR A 1 73 ? -1.796 -10.289 -0.227 1.00 85.06 73 TYR A N 1
ATOM 581 C CA . TYR A 1 73 ? -3.111 -10.847 0.060 1.00 85.06 73 TYR A CA 1
ATOM 582 C C . TYR A 1 73 ? -4.169 -9.786 -0.221 1.00 85.06 73 TYR A C 1
ATOM 584 O O . TYR A 1 73 ? -3.999 -8.626 0.147 1.00 85.06 73 TYR A O 1
ATOM 592 N N . GLN A 1 74 ? -5.251 -10.201 -0.867 1.00 82.31 74 GLN A N 1
ATOM 593 C CA . GLN A 1 74 ? -6.444 -9.398 -1.106 1.00 82.31 74 GLN A CA 1
ATOM 594 C C . GLN A 1 74 ? -7.642 -10.214 -0.619 1.00 82.31 74 GLN A C 1
ATOM 596 O O . GLN A 1 74 ? -7.669 -11.433 -0.809 1.00 82.31 74 GLN A O 1
ATOM 601 N N . ASP A 1 75 ? -8.610 -9.568 0.026 1.00 82.06 75 ASP A N 1
ATOM 602 C CA . ASP A 1 75 ? -9.871 -10.227 0.375 1.00 82.06 75 ASP A CA 1
ATOM 603 C C . ASP A 1 75 ? -10.696 -10.422 -0.893 1.00 82.06 75 ASP A C 1
ATOM 605 O O . ASP A 1 75 ? -10.931 -9.480 -1.644 1.00 82.06 75 ASP A O 1
ATOM 609 N N . THR A 1 76 ? -11.116 -11.661 -1.106 1.00 78.25 76 THR A N 1
ATOM 610 C CA . THR A 1 76 ? -11.898 -12.100 -2.268 1.00 78.25 76 THR A CA 1
ATOM 611 C C . THR A 1 76 ? -13.323 -12.480 -1.876 1.00 78.25 76 THR A C 1
ATOM 613 O O . THR A 1 76 ? -14.027 -13.102 -2.668 1.00 78.25 76 THR A O 1
ATOM 616 N N . SER A 1 77 ? -13.734 -12.162 -0.644 1.00 81.19 77 SER A N 1
ATOM 617 C CA . SER A 1 77 ? -15.104 -12.350 -0.182 1.00 81.19 77 SER A CA 1
ATOM 618 C C . SER A 1 77 ? -16.085 -11.510 -1.009 1.00 81.19 77 SER A C 1
ATOM 620 O O . SER A 1 77 ? -15.746 -10.432 -1.486 1.00 81.19 77 SER A O 1
ATOM 622 N N . ASP A 1 78 ? -17.315 -11.999 -1.179 1.00 79.75 78 ASP A N 1
ATOM 623 C CA . ASP A 1 78 ? -18.346 -11.295 -1.960 1.00 79.75 78 ASP A CA 1
ATOM 624 C C . ASP A 1 78 ? -18.811 -9.984 -1.290 1.00 79.75 78 ASP A C 1
ATOM 626 O O . ASP A 1 78 ? -19.364 -9.112 -1.958 1.00 79.75 78 ASP A O 1
ATOM 630 N N . ASP A 1 79 ? -18.567 -9.843 0.018 1.00 81.56 79 ASP A N 1
ATOM 631 C CA . ASP A 1 79 ? -18.927 -8.679 0.838 1.00 81.56 79 ASP A CA 1
ATOM 632 C C . ASP A 1 79 ? -17.743 -7.708 1.039 1.00 81.56 79 ASP A C 1
ATOM 634 O O . ASP A 1 79 ? -17.804 -6.816 1.884 1.00 81.56 79 ASP A O 1
ATOM 638 N N . THR A 1 80 ? -16.639 -7.894 0.306 1.00 77.75 80 THR A N 1
ATOM 639 C CA . THR A 1 80 ? -15.458 -7.032 0.425 1.00 77.75 80 THR A CA 1
ATOM 640 C C . THR A 1 80 ? -15.699 -5.649 -0.182 1.00 77.75 80 THR A C 1
ATOM 642 O O . THR A 1 80 ? -16.173 -5.518 -1.310 1.00 77.75 80 THR A O 1
ATOM 645 N N . ASP A 1 81 ? -15.269 -4.603 0.527 1.00 75.00 81 ASP A N 1
ATOM 646 C CA . ASP A 1 81 ? -15.186 -3.240 -0.018 1.00 75.00 81 ASP A CA 1
ATOM 647 C C . ASP A 1 81 ? -13.962 -3.055 -0.944 1.00 75.00 81 ASP A C 1
ATOM 649 O O . ASP A 1 81 ? -13.747 -1.976 -1.504 1.00 75.00 81 ASP A O 1
ATOM 653 N N . MET A 1 82 ? -13.121 -4.088 -1.112 1.00 76.25 82 MET A N 1
ATOM 654 C CA . MET A 1 82 ? -11.961 -4.021 -2.001 1.00 76.25 82 MET A CA 1
ATOM 655 C C . MET A 1 82 ? -12.348 -4.226 -3.463 1.00 76.25 82 MET A C 1
ATOM 657 O O . MET A 1 82 ? -12.801 -5.288 -3.884 1.00 76.25 82 MET A O 1
ATOM 661 N N . ALA A 1 83 ? -12.061 -3.211 -4.272 1.00 74.62 83 ALA A N 1
ATOM 662 C CA . ALA A 1 83 ? -12.168 -3.307 -5.715 1.00 74.62 83 ALA A CA 1
ATOM 663 C C . ALA A 1 83 ? -10.949 -4.046 -6.289 1.00 74.62 83 ALA A C 1
ATOM 665 O O . ALA A 1 83 ? -9.858 -3.487 -6.404 1.00 74.62 83 ALA A O 1
ATOM 666 N N . ILE A 1 84 ? -11.141 -5.313 -6.656 1.00 73.44 84 ILE A N 1
ATOM 667 C CA . ILE A 1 84 ? -10.134 -6.114 -7.354 1.00 73.44 84 ILE A CA 1
ATOM 668 C C . ILE A 1 84 ? -10.383 -6.010 -8.858 1.00 73.44 84 ILE A C 1
ATOM 670 O O . ILE A 1 84 ? -11.435 -6.401 -9.361 1.00 73.44 84 ILE A O 1
ATOM 674 N N . GLY A 1 85 ? -9.407 -5.478 -9.584 1.00 73.12 85 GLY A N 1
ATOM 675 C CA . GLY A 1 85 ? -9.475 -5.315 -11.030 1.00 73.12 85 GLY A CA 1
ATOM 676 C C . GLY A 1 85 ? -8.328 -4.456 -11.542 1.00 73.12 85 GLY A C 1
ATOM 677 O O . GLY A 1 85 ? -7.564 -3.892 -10.763 1.00 73.12 85 GLY A O 1
ATOM 678 N N . CYS A 1 86 ? -8.203 -4.365 -12.860 1.00 74.56 86 CYS A N 1
ATOM 679 C CA . CYS A 1 86 ? -7.169 -3.554 -13.497 1.00 74.56 86 CYS A CA 1
ATOM 680 C C . CYS A 1 86 ? -7.468 -2.048 -13.416 1.00 74.56 86 CYS A C 1
ATOM 682 O O . CYS A 1 86 ? -6.551 -1.245 -13.274 1.00 74.56 86 CYS A O 1
ATOM 684 N N . ASP A 1 87 ? -8.743 -1.674 -13.543 1.00 75.50 87 ASP A N 1
ATOM 685 C CA . ASP A 1 87 ? -9.228 -0.292 -13.540 1.00 75.50 87 ASP A CA 1
ATOM 686 C C . ASP A 1 87 ? -10.702 -0.289 -13.079 1.00 75.50 87 ASP A C 1
ATOM 688 O O . ASP A 1 87 ? -11.623 -0.287 -13.902 1.00 75.50 87 ASP A O 1
ATOM 692 N N . PRO A 1 88 ? -10.967 -0.447 -11.772 1.00 77.19 88 PRO A N 1
ATOM 693 C CA . PRO A 1 88 ? -12.333 -0.490 -11.263 1.00 77.19 88 PRO A CA 1
ATOM 694 C C . PRO A 1 88 ? -13.018 0.877 -11.391 1.00 77.19 88 PRO A C 1
ATOM 696 O O . PRO A 1 88 ? -12.414 1.905 -11.099 1.00 77.19 88 PRO A O 1
ATOM 699 N N . ASP A 1 89 ? -14.307 0.894 -11.747 1.00 78.69 89 ASP A N 1
ATOM 700 C CA . ASP A 1 89 ? -15.065 2.136 -11.998 1.00 78.69 89 ASP A CA 1
ATOM 701 C C . ASP A 1 89 ? -15.077 3.106 -10.801 1.00 78.69 89 ASP A C 1
ATOM 703 O O . ASP A 1 89 ? -15.174 4.319 -10.983 1.00 78.69 89 ASP A O 1
ATOM 707 N N . THR A 1 90 ? -14.986 2.591 -9.570 1.00 77.44 90 THR A N 1
ATOM 708 C CA . THR A 1 90 ? -14.961 3.414 -8.350 1.00 77.44 90 THR A CA 1
ATOM 709 C C . THR A 1 90 ? -13.604 4.068 -8.095 1.00 77.44 90 THR A C 1
ATOM 711 O O . THR A 1 90 ? -13.560 5.115 -7.458 1.00 77.44 90 THR A O 1
ATOM 714 N N . HIS A 1 91 ? -12.516 3.471 -8.592 1.00 78.06 91 HIS A N 1
ATOM 715 C CA . HIS A 1 91 ? -11.138 3.932 -8.412 1.00 78.06 91 HIS A CA 1
ATOM 716 C C . HIS A 1 91 ? -10.362 3.719 -9.721 1.00 78.06 91 HIS A C 1
ATOM 718 O O . HIS A 1 91 ? -9.536 2.799 -9.801 1.00 78.06 91 HIS A O 1
ATOM 724 N N . PRO A 1 92 ? -10.640 4.536 -10.760 1.00 84.00 92 PRO A N 1
ATOM 725 C CA . PRO A 1 92 ? -10.060 4.366 -12.085 1.00 84.00 92 PRO A CA 1
ATOM 726 C C . PRO A 1 92 ? -8.573 4.744 -12.062 1.00 84.00 92 PRO A C 1
ATOM 728 O O . PRO A 1 92 ? -8.171 5.856 -12.406 1.00 84.00 92 PRO A O 1
ATOM 731 N N . THR A 1 93 ? -7.750 3.799 -11.615 1.00 78.25 93 THR A N 1
ATOM 732 C CA . THR A 1 93 ? -6.301 3.908 -11.420 1.00 78.25 93 THR A CA 1
ATOM 733 C C . THR A 1 93 ? -5.596 4.383 -12.684 1.00 78.25 93 THR A C 1
ATOM 735 O O . THR A 1 93 ? -4.713 5.239 -12.626 1.00 78.25 93 THR A O 1
ATOM 738 N N . LYS A 1 94 ? -6.012 3.881 -13.851 1.00 80.50 94 LYS A N 1
ATOM 739 C CA . LYS A 1 94 ? -5.407 4.278 -15.126 1.00 80.50 94 LYS A CA 1
ATOM 740 C C . LYS A 1 94 ? -5.657 5.748 -15.431 1.00 80.50 94 LYS A C 1
ATOM 742 O O . LYS A 1 94 ? -4.773 6.424 -15.953 1.00 80.50 94 LYS A O 1
ATOM 747 N N . GLN A 1 95 ? -6.869 6.224 -15.162 1.00 83.62 95 GLN A N 1
ATOM 748 C CA . GLN A 1 95 ? -7.224 7.621 -15.377 1.00 83.62 95 GLN A CA 1
ATOM 749 C C . GLN A 1 95 ? -6.550 8.511 -14.329 1.00 83.62 95 GLN A C 1
ATOM 751 O O . GLN A 1 95 ? -5.989 9.538 -14.689 1.00 83.62 95 GLN A O 1
ATOM 756 N N . PHE A 1 96 ? -6.501 8.064 -13.072 1.00 83.81 96 PHE A N 1
ATOM 757 C CA . PHE A 1 96 ? -5.835 8.773 -11.984 1.00 83.81 96 PHE A CA 1
ATOM 758 C C . PHE A 1 96 ? -4.348 9.030 -12.268 1.00 83.81 96 PHE A C 1
ATOM 760 O O . PHE A 1 96 ? -3.899 10.168 -12.168 1.00 83.81 96 PHE A O 1
ATOM 767 N N . ILE A 1 97 ? -3.594 8.006 -12.687 1.00 83.12 97 ILE A N 1
ATOM 768 C CA . ILE A 1 97 ? -2.167 8.157 -13.026 1.00 83.12 97 ILE A CA 1
ATOM 769 C C . ILE A 1 97 ? -1.989 9.121 -14.205 1.00 83.12 97 ILE A C 1
ATOM 771 O O . ILE A 1 97 ? -1.078 9.939 -14.197 1.00 83.12 97 ILE A O 1
ATOM 775 N N . LYS A 1 98 ? -2.870 9.066 -15.212 1.00 84.88 98 LYS A N 1
ATOM 776 C CA . LYS A 1 98 ? -2.817 9.985 -16.361 1.00 84.88 98 LYS A CA 1
ATOM 777 C C . LYS A 1 98 ? -3.116 11.431 -15.987 1.00 84.88 98 LYS A C 1
ATOM 779 O O . LYS A 1 98 ? -2.498 12.333 -16.543 1.00 84.88 98 LYS A O 1
ATOM 784 N N . ASP A 1 99 ? -4.067 11.647 -15.087 1.00 88.25 99 ASP A N 1
ATOM 785 C CA . ASP A 1 99 ? -4.457 12.988 -14.651 1.00 88.25 99 ASP A CA 1
ATOM 786 C C . ASP A 1 99 ? -3.436 13.600 -13.680 1.00 88.25 99 ASP A C 1
ATOM 788 O O . ASP A 1 99 ? -3.375 14.821 -13.565 1.00 88.25 99 ASP A O 1
ATOM 792 N N . ASN A 1 100 ? -2.599 12.771 -13.045 1.00 87.25 100 ASN A N 1
ATOM 793 C CA . ASN A 1 100 ? -1.517 13.179 -12.142 1.00 87.25 100 ASN A CA 1
ATOM 794 C C . ASN A 1 100 ? -0.135 12.774 -12.683 1.00 87.25 100 ASN A C 1
ATOM 796 O O . ASN A 1 100 ? 0.776 12.458 -11.924 1.00 87.25 100 ASN A O 1
ATOM 800 N N . ILE A 1 101 ? 0.024 12.741 -14.008 1.00 86.75 101 ILE A N 1
ATOM 801 C CA . ILE A 1 101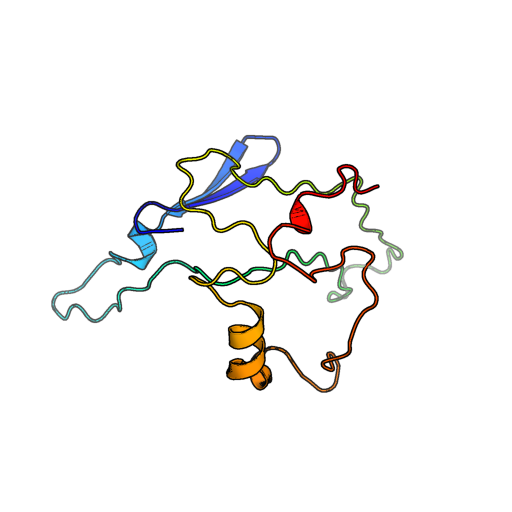 ? 1.192 12.130 -14.656 1.00 86.75 101 ILE A CA 1
ATOM 802 C C . ILE A 1 101 ? 2.526 12.780 -14.258 1.00 86.75 101 ILE A C 1
ATOM 804 O O . ILE A 1 101 ? 3.550 12.102 -14.198 1.00 86.75 101 ILE A O 1
ATOM 808 N N . ASP A 1 102 ? 2.494 14.068 -13.919 1.00 88.50 102 ASP A N 1
ATOM 809 C CA . ASP A 1 102 ? 3.655 14.838 -13.471 1.00 88.50 102 ASP A CA 1
ATOM 810 C C . ASP A 1 102 ? 4.230 14.330 -12.131 1.00 88.50 102 ASP A C 1
ATOM 812 O O . ASP A 1 102 ? 5.403 14.561 -11.851 1.00 88.50 102 ASP A O 1
ATOM 816 N N . ASP A 1 103 ? 3.442 13.612 -11.320 1.00 85.62 103 ASP A N 1
ATOM 817 C CA . ASP A 1 103 ? 3.901 13.001 -10.061 1.00 85.62 103 ASP A CA 1
ATOM 818 C C . ASP A 1 103 ? 4.551 11.622 -10.276 1.00 85.62 103 ASP A C 1
ATOM 820 O O . ASP A 1 103 ? 5.235 11.101 -9.391 1.00 85.62 103 ASP A O 1
ATOM 824 N N . TYR A 1 104 ? 4.335 11.017 -11.448 1.00 81.56 104 TYR A N 1
ATOM 825 C CA . TYR A 1 104 ? 4.771 9.656 -11.772 1.00 81.56 104 TYR A CA 1
ATOM 826 C C . TYR A 1 104 ? 5.858 9.599 -12.844 1.00 81.56 104 TYR A C 1
ATOM 828 O O . TYR A 1 104 ? 6.448 8.536 -13.038 1.00 81.56 104 TYR A O 1
ATOM 836 N N . ILE A 1 105 ? 6.132 10.706 -13.533 1.00 86.38 105 ILE A N 1
ATOM 837 C CA . ILE A 1 105 ? 7.171 10.793 -14.556 1.00 86.38 105 ILE A CA 1
ATOM 838 C C . ILE A 1 105 ? 8.232 11.802 -14.139 1.00 86.38 105 ILE A C 1
ATOM 840 O O . ILE A 1 105 ? 7.931 12.945 -13.808 1.00 86.38 105 ILE A O 1
ATOM 844 N N . ASP A 1 106 ? 9.487 11.404 -14.287 1.00 87.19 106 ASP A N 1
ATOM 845 C CA . ASP A 1 106 ? 10.617 12.321 -14.364 1.00 87.19 106 ASP A CA 1
ATOM 846 C C . ASP A 1 106 ? 11.600 11.863 -15.459 1.00 87.19 106 ASP A C 1
ATOM 848 O O . ASP A 1 106 ? 11.312 10.945 -16.235 1.00 87.19 106 ASP A O 1
ATOM 852 N N . ASP A 1 107 ? 12.750 12.532 -15.559 1.00 88.81 107 ASP A N 1
ATOM 853 C CA . ASP A 1 107 ? 13.775 12.216 -16.560 1.00 88.81 107 ASP A CA 1
ATOM 854 C C . ASP A 1 107 ? 14.370 10.799 -16.386 1.00 88.81 107 ASP A C 1
ATOM 856 O O . ASP A 1 107 ? 14.852 10.215 -17.362 1.00 88.81 107 ASP A O 1
ATOM 860 N N . ASP A 1 108 ? 14.321 10.236 -15.173 1.00 85.06 108 ASP A N 1
ATOM 861 C CA . ASP A 1 108 ? 14.857 8.913 -14.834 1.00 85.06 108 ASP A CA 1
ATOM 862 C C . ASP A 1 108 ? 13.771 7.811 -14.851 1.00 85.06 108 ASP A C 1
ATOM 864 O O . ASP A 1 108 ? 14.094 6.627 -14.996 1.00 85.06 108 ASP A O 1
ATOM 868 N N . ASN A 1 109 ? 12.488 8.183 -14.761 1.00 81.38 109 ASN A N 1
ATOM 869 C CA . ASN A 1 109 ? 11.316 7.306 -14.790 1.00 81.38 109 ASN A CA 1
ATOM 870 C C . ASN A 1 109 ? 10.306 7.732 -15.881 1.00 81.38 109 ASN A C 1
ATOM 872 O O . ASN A 1 109 ? 9.232 8.253 -15.570 1.00 81.38 109 ASN A O 1
ATOM 876 N N . PRO A 1 110 ? 10.617 7.519 -17.174 1.00 82.94 110 PRO A N 1
ATOM 877 C CA . PRO A 1 110 ? 9.720 7.890 -18.264 1.00 82.94 110 PRO A CA 1
ATOM 878 C C . PRO A 1 110 ? 8.492 6.967 -18.344 1.00 82.94 110 PRO A C 1
ATOM 880 O O . PRO A 1 110 ? 8.628 5.742 -18.256 1.00 82.94 110 PRO A O 1
ATOM 883 N N . ASP A 1 111 ? 7.307 7.529 -18.627 1.00 81.19 111 ASP A N 1
ATOM 884 C CA . ASP A 1 111 ? 6.108 6.738 -18.957 1.00 81.19 111 ASP A CA 1
ATOM 885 C C . ASP A 1 111 ? 6.342 5.950 -20.244 1.00 81.19 111 ASP A C 1
ATOM 887 O O . ASP A 1 111 ? 6.342 6.471 -21.364 1.00 81.19 111 ASP A O 1
ATOM 891 N N . THR A 1 112 ? 6.614 4.665 -20.057 1.00 80.81 112 THR A N 1
ATOM 892 C CA . THR A 1 112 ? 6.933 3.736 -21.125 1.00 80.81 112 THR A CA 1
ATOM 893 C C . THR A 1 112 ? 6.100 2.472 -20.958 1.00 80.81 112 THR A C 1
ATOM 895 O O . THR A 1 112 ? 6.000 1.923 -19.859 1.00 80.81 112 THR A O 1
ATOM 898 N N . PRO A 1 113 ? 5.493 1.964 -22.044 1.00 70.00 113 PRO A N 1
ATOM 899 C CA . PRO A 1 113 ? 4.734 0.730 -21.977 1.00 70.00 113 PRO A CA 1
ATOM 900 C C . PRO A 1 113 ? 5.681 -0.437 -21.689 1.00 70.00 113 PRO A C 1
ATOM 902 O O . PRO A 1 113 ? 6.520 -0.802 -22.516 1.00 70.00 113 PRO A O 1
ATOM 905 N N . VAL A 1 114 ? 5.523 -1.045 -20.517 1.00 68.69 114 VAL A N 1
ATOM 906 C CA . VAL A 1 114 ? 6.242 -2.262 -20.140 1.00 68.69 114 VAL A CA 1
ATOM 907 C C . VAL A 1 114 ? 5.455 -3.492 -20.586 1.00 68.69 114 VAL A C 1
ATOM 909 O O . VAL A 1 114 ? 4.242 -3.586 -20.404 1.00 68.69 114 VAL A O 1
ATOM 912 N N . SER A 1 115 ? 6.142 -4.460 -21.194 1.00 62.00 115 SER A N 1
ATOM 913 C CA . SER A 1 115 ? 5.529 -5.734 -21.577 1.00 62.00 115 SER A CA 1
ATOM 914 C C . SER A 1 115 ? 5.519 -6.671 -20.365 1.00 62.00 115 SER A C 1
ATOM 916 O O . SER A 1 115 ? 6.440 -7.460 -20.164 1.00 62.00 115 SER A O 1
ATOM 918 N N . GLY A 1 116 ? 4.504 -6.521 -19.512 1.00 57.56 116 GLY A N 1
ATOM 919 C CA . GLY A 1 116 ? 4.213 -7.448 -18.416 1.00 57.56 116 GLY A CA 1
ATOM 920 C C . GLY A 1 116 ? 3.405 -8.653 -18.906 1.00 57.56 116 GLY A C 1
ATOM 921 O O . GLY A 1 116 ? 2.579 -8.525 -19.804 1.00 57.56 116 GLY A O 1
ATOM 922 N N . MET A 1 117 ? 3.627 -9.836 -18.323 1.00 56.50 117 MET A N 1
ATOM 923 C CA . MET A 1 117 ? 2.883 -11.063 -18.669 1.00 56.50 117 MET A CA 1
ATOM 924 C C . MET A 1 117 ? 1.442 -11.102 -18.114 1.00 56.50 117 MET A C 1
ATOM 926 O O . MET A 1 117 ? 0.738 -12.084 -18.336 1.00 56.50 117 MET A O 1
ATOM 930 N N . SER A 1 118 ? 0.987 -10.058 -17.414 1.00 57.62 118 SER A N 1
ATOM 931 C CA . SER A 1 118 ? -0.410 -9.876 -17.007 1.00 57.62 118 SER A CA 1
ATOM 932 C C . SER A 1 118 ? -1.102 -8.911 -17.974 1.00 57.62 118 SER A C 1
ATOM 934 O O . SER A 1 118 ? -0.845 -7.706 -17.942 1.00 57.62 118 SER A O 1
ATOM 936 N N . PHE A 1 119 ? -1.962 -9.430 -18.848 1.00 61.84 119 PHE A N 1
ATOM 937 C CA . PHE A 1 119 ? -2.786 -8.592 -19.719 1.00 61.84 119 PHE A CA 1
ATOM 938 C C . PHE A 1 119 ? -3.977 -8.050 -18.919 1.00 61.84 119 PHE A C 1
ATOM 940 O O . PHE A 1 119 ? -4.614 -8.797 -18.183 1.00 61.84 119 PHE A O 1
ATOM 947 N N . CYS A 1 120 ? -4.237 -6.749 -19.042 1.00 64.38 120 CYS A N 1
ATOM 948 C CA . CYS A 1 120 ? -5.345 -6.040 -18.402 1.00 64.38 120 CYS A CA 1
ATOM 949 C C . CYS A 1 120 ? -6.307 -5.519 -19.481 1.00 64.38 120 CYS A C 1
ATOM 951 O O . CYS A 1 120 ? -6.492 -4.310 -19.635 1.00 64.38 120 CYS A O 1
ATOM 953 N N . ASP A 1 121 ? -6.870 -6.433 -20.275 1.00 69.25 121 ASP A N 1
ATOM 954 C CA . ASP A 1 121 ? -7.845 -6.104 -21.323 1.00 69.25 121 ASP A CA 1
ATOM 955 C C . ASP A 1 121 ? -9.263 -5.979 -20.735 1.00 69.25 121 ASP A C 1
ATOM 957 O O . ASP A 1 121 ? -10.111 -5.254 -21.261 1.00 69.25 121 ASP A O 1
ATOM 961 N N . SER A 1 122 ? -9.517 -6.655 -19.611 1.00 68.44 122 SER A N 1
ATOM 962 C CA . SER A 1 122 ? -10.735 -6.558 -18.809 1.00 68.44 122 SER A CA 1
ATOM 963 C C . SER A 1 122 ? -10.435 -6.627 -17.307 1.00 68.44 122 SER A C 1
ATOM 965 O O . SER A 1 122 ? -9.448 -7.228 -16.885 1.00 68.44 122 SER A O 1
ATOM 967 N N . ASN A 1 123 ? -11.332 -6.095 -16.468 1.00 65.62 123 ASN A N 1
ATOM 968 C CA . ASN A 1 123 ? -11.201 -6.189 -15.004 1.00 65.62 123 ASN A CA 1
ATOM 969 C C . ASN A 1 123 ? -11.176 -7.637 -14.480 1.00 65.62 123 ASN A C 1
ATOM 971 O O . ASN A 1 123 ? -10.679 -7.883 -13.387 1.00 65.62 123 ASN A O 1
ATOM 975 N N . THR A 1 124 ? -11.656 -8.605 -15.267 1.00 65.06 124 THR A N 1
ATOM 976 C CA . THR A 1 124 ? -11.647 -10.029 -14.902 1.00 65.06 124 THR A CA 1
ATOM 977 C C . THR A 1 124 ? -10.353 -10.761 -15.251 1.00 65.06 124 THR A C 1
ATOM 979 O O . THR A 1 124 ? -10.177 -11.905 -14.823 1.00 65.06 124 THR A O 1
ATOM 982 N N . ASP A 1 125 ? -9.436 -10.137 -15.999 1.00 63.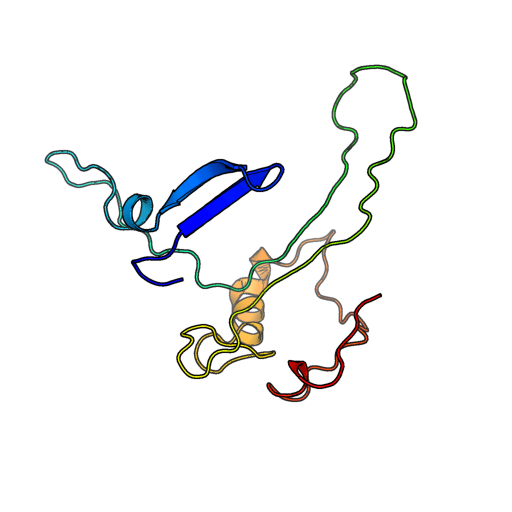72 125 ASP A N 1
ATOM 983 C CA . ASP A 1 125 ? -8.186 -10.790 -16.413 1.00 63.72 125 ASP A CA 1
ATOM 984 C C . ASP A 1 125 ? -7.254 -11.069 -15.227 1.00 63.72 125 ASP A C 1
ATOM 986 O O . ASP A 1 125 ? -6.461 -12.007 -15.277 1.00 63.72 125 ASP A O 1
ATOM 990 N N . TRP A 1 126 ? -7.449 -10.363 -14.108 1.00 58.91 126 TRP A N 1
ATOM 991 C CA . TRP A 1 126 ? -6.783 -10.627 -12.831 1.00 58.91 126 TRP A CA 1
ATOM 992 C C . TRP A 1 126 ? -7.001 -12.059 -12.302 1.00 58.91 126 TRP A C 1
ATOM 994 O O . TRP A 1 126 ? -6.135 -12.620 -11.637 1.00 58.91 126 TRP A O 1
ATOM 1004 N N . HIS A 1 127 ? -8.136 -12.696 -12.620 1.00 49.53 127 HIS A N 1
ATOM 1005 C CA . HIS A 1 127 ? -8.459 -14.047 -12.141 1.00 49.53 127 HIS A CA 1
ATOM 1006 C C . HIS A 1 127 ? -7.968 -15.175 -13.060 1.00 49.53 127 HIS A C 1
ATOM 1008 O O . HIS A 1 127 ? -8.083 -16.356 -12.710 1.00 49.53 127 HIS A O 1
ATOM 1014 N N . ARG A 1 128 ? -7.417 -14.859 -14.240 1.00 42.31 128 ARG A N 1
ATOM 1015 C CA . ARG A 1 128 ? -6.854 -15.874 -15.135 1.00 42.31 128 ARG A CA 1
ATOM 1016 C C . ARG A 1 128 ? -5.367 -16.046 -14.854 1.00 42.31 128 ARG A C 1
ATOM 1018 O O . ARG A 1 128 ? -4.536 -15.382 -15.451 1.00 42.31 128 ARG A O 1
ATOM 1025 N N . HIS A 1 129 ? -5.101 -17.045 -14.015 1.00 36.97 129 HIS A N 1
ATOM 1026 C CA . HIS A 1 129 ? -3.823 -17.711 -13.735 1.00 36.97 129 HIS A CA 1
ATOM 1027 C C . HIS A 1 129 ? -3.235 -17.419 -12.355 1.00 36.97 129 HIS A C 1
ATOM 1029 O O . HIS A 1 129 ? -2.530 -16.447 -12.117 1.00 36.97 129 HIS A O 1
ATOM 1035 N N . GLY A 1 130 ? -3.480 -18.377 -11.457 1.00 39.31 130 GLY A N 1
ATOM 1036 C CA . GLY A 1 130 ? -2.616 -18.614 -10.315 1.00 39.31 130 GLY A CA 1
ATOM 1037 C C . GLY A 1 130 ? -1.189 -18.975 -10.739 1.00 39.31 130 GLY A C 1
ATOM 1038 O O . GLY A 1 130 ? -0.960 -19.500 -11.830 1.00 39.31 130 GLY A O 1
ATOM 1039 N N . HIS A 1 131 ? -0.286 -18.755 -9.783 1.00 26.80 131 HIS A N 1
ATOM 1040 C CA . HIS A 1 131 ? 1.165 -18.957 -9.797 1.00 26.80 131 HIS A CA 1
ATOM 1041 C C . HIS A 1 131 ? 1.987 -17.841 -10.453 1.00 26.80 131 HIS A C 1
ATOM 1043 O O . HIS A 1 131 ? 2.332 -17.890 -11.629 1.00 26.80 131 HIS A O 1
ATOM 1049 N N . VAL A 1 132 ? 2.400 -16.894 -9.607 1.00 31.12 132 VAL A N 1
ATOM 1050 C CA . VAL A 1 132 ? 3.677 -16.188 -9.749 1.00 31.12 132 VAL A CA 1
ATOM 1051 C C . VAL A 1 132 ? 4.778 -17.150 -9.276 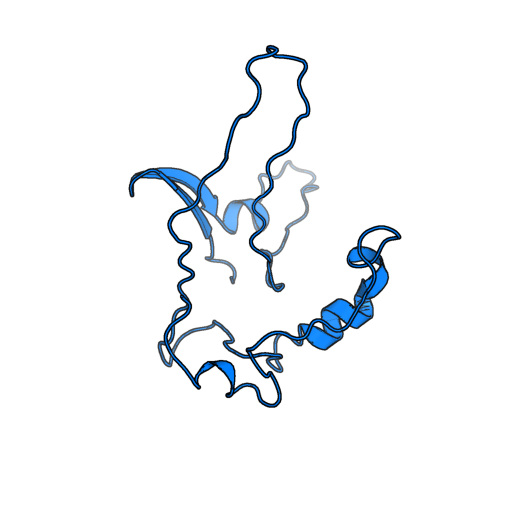1.00 31.12 132 VAL A C 1
ATOM 1053 O O . VAL A 1 132 ? 4.682 -17.683 -8.165 1.00 31.12 132 VAL A O 1
ATOM 1056 N N . LEU A 1 133 ? 5.767 -17.415 -10.134 1.00 31.27 133 LEU A N 1
ATOM 1057 C CA . LEU A 1 133 ? 7.104 -17.859 -9.721 1.00 31.27 133 LEU A CA 1
ATOM 1058 C C . LEU A 1 133 ? 7.989 -16.626 -9.559 1.00 31.27 133 LEU A C 1
ATOM 1060 O O . LEU A 1 133 ? 7.872 -15.730 -10.426 1.00 31.27 133 LEU A O 1
#

Sequence (133 aa):
MGDEGYILWEIEGQPIFEVTADVLTNPPQNSAQMNPKKIMIEEPMYIIFNSSTNNAICDSFPMYLKIDYVRLYQDTSDDTDMAIGCDPDTHPTKQFIKDNIDDYIDDDNPDTPVSGMSFCDSNTDWHRHGHVL

Radius of gyration: 19.75 Å; chains: 1; bounding box: 54×46×43 Å

Organism: NCBI:txid29920